Protein AF-A0A4Q3XRR0-F1 (afdb_monomer_lite)

Sequence (64 aa):
MITELSDAQRAVLEPACAREDRSIYPVSAALKGGAVGNVAKSLLKRQLIEEVPADDEHTVWRYG

Structure (mmCIF, N/CA/C/O backbone):
data_AF-A0A4Q3XRR0-F1
#
_entry.id   AF-A0A4Q3XRR0-F1
#
loop_
_atom_site.group_PDB
_atom_site.id
_atom_site.type_symbol
_atom_site.label_atom_id
_atom_site.label_alt_id
_atom_site.label_comp_id
_atom_site.label_asym_id
_atom_site.label_entity_id
_atom_site.label_seq_id
_atom_site.pdbx_PDB_ins_code
_atom_site.Cartn_x
_atom_site.Cartn_y
_atom_site.Cartn_z
_atom_site.occupancy
_at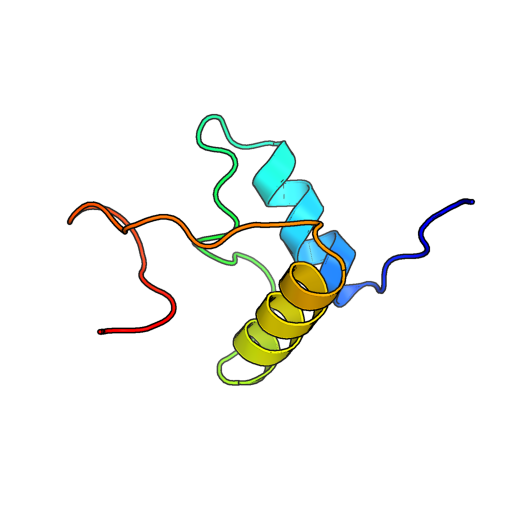om_site.B_iso_or_equiv
_atom_site.auth_seq_id
_atom_site.auth_comp_id
_atom_site.auth_asym_id
_atom_site.auth_atom_id
_atom_site.pdbx_PDB_model_num
ATOM 1 N N . MET A 1 1 ? -5.357 16.630 -14.431 1.00 54.66 1 MET A N 1
ATOM 2 C CA . MET A 1 1 ? -4.140 16.600 -13.590 1.00 54.66 1 MET A CA 1
ATOM 3 C C . MET A 1 1 ? -3.529 15.218 -13.714 1.00 54.66 1 MET A C 1
ATOM 5 O O . MET A 1 1 ? -4.282 14.258 -13.633 1.00 54.66 1 MET A O 1
ATOM 9 N N . I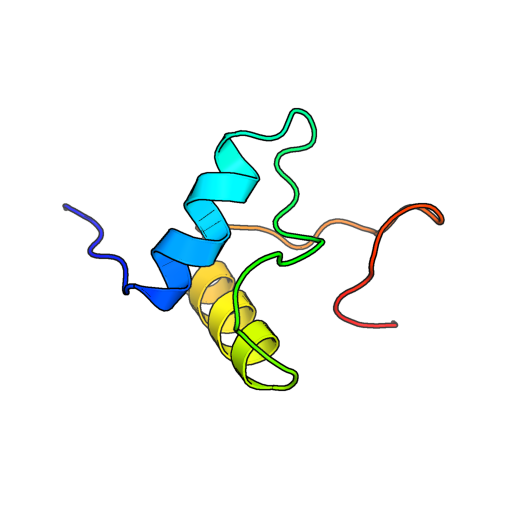LE A 1 2 ? -2.221 15.121 -13.957 1.00 65.44 2 ILE A N 1
ATOM 10 C CA . ILE A 1 2 ? -1.491 13.846 -13.914 1.00 65.44 2 ILE A CA 1
ATOM 11 C C . ILE A 1 2 ? -1.130 13.586 -12.449 1.00 65.44 2 ILE A C 1
ATOM 13 O O . ILE A 1 2 ? -0.626 14.475 -11.764 1.00 65.44 2 ILE A O 1
ATOM 17 N N . THR A 1 3 ? -1.455 12.399 -11.950 1.00 78.88 3 THR A N 1
ATOM 18 C CA . THR A 1 3 ? -1.199 12.002 -10.565 1.00 78.88 3 THR A CA 1
ATOM 19 C C . THR A 1 3 ? 0.172 11.336 -10.497 1.00 78.88 3 THR A C 1
ATOM 21 O O . THR A 1 3 ? 0.298 10.154 -10.801 1.00 78.88 3 THR A O 1
ATOM 24 N N . GLU A 1 4 ? 1.203 12.081 -10.093 1.00 89.94 4 GLU A N 1
ATOM 25 C CA . GLU A 1 4 ? 2.556 11.528 -9.940 1.00 89.94 4 GLU A CA 1
ATOM 26 C C . GLU A 1 4 ? 2.625 10.547 -8.763 1.00 89.94 4 GLU A C 1
ATOM 28 O O . GLU A 1 4 ? 2.246 10.865 -7.630 1.00 89.94 4 GLU A O 1
ATOM 33 N N . LEU A 1 5 ? 3.085 9.326 -9.028 1.00 93.19 5 LEU A N 1
ATOM 34 C CA . LEU A 1 5 ? 3.278 8.280 -8.025 1.00 93.19 5 LEU A CA 1
ATOM 35 C C . LEU A 1 5 ? 4.750 8.229 -7.600 1.00 93.19 5 LEU A C 1
ATOM 37 O O . LEU A 1 5 ? 5.643 8.463 -8.409 1.00 93.19 5 LEU A O 1
ATOM 41 N N . SER A 1 6 ? 5.020 7.896 -6.338 1.00 93.19 6 SER A N 1
ATOM 42 C CA . SER A 1 6 ? 6.369 7.505 -5.919 1.00 93.19 6 SER A CA 1
ATOM 43 C C . SER A 1 6 ? 6.680 6.074 -6.358 1.00 93.19 6 SER A C 1
ATOM 45 O O . SER A 1 6 ? 5.769 5.289 -6.629 1.00 93.19 6 SER A O 1
ATOM 47 N N . ASP A 1 7 ? 7.958 5.696 -6.352 1.00 91.69 7 ASP A N 1
ATOM 48 C CA . ASP A 1 7 ? 8.372 4.327 -6.693 1.00 91.69 7 ASP A CA 1
ATOM 49 C C . ASP A 1 7 ? 7.736 3.289 -5.766 1.00 91.69 7 ASP A C 1
ATOM 51 O O . ASP A 1 7 ? 7.285 2.243 -6.218 1.00 91.69 7 ASP A O 1
ATOM 55 N N . ALA A 1 8 ? 7.596 3.612 -4.477 1.00 91.31 8 ALA A N 1
ATOM 56 C CA . ALA A 1 8 ? 6.923 2.743 -3.517 1.00 91.31 8 ALA A CA 1
ATOM 57 C C . ALA A 1 8 ? 5.416 2.598 -3.801 1.00 91.31 8 ALA A C 1
ATOM 59 O O . ALA A 1 8 ? 4.853 1.534 -3.574 1.00 91.31 8 ALA A O 1
ATOM 60 N N . GLN A 1 9 ? 4.756 3.649 -4.298 1.00 93.31 9 GLN A N 1
ATOM 61 C CA . GLN A 1 9 ? 3.340 3.589 -4.673 1.00 93.31 9 GLN A CA 1
ATOM 62 C C . GLN A 1 9 ? 3.135 2.808 -5.972 1.00 93.31 9 GLN A C 1
ATOM 64 O O . GLN A 1 9 ? 2.219 1.993 -6.037 1.00 93.31 9 GLN A O 1
ATOM 69 N N . ARG A 1 10 ? 4.005 3.006 -6.972 1.00 92.62 10 ARG A N 1
ATOM 70 C CA . ARG A 1 10 ? 4.017 2.206 -8.207 1.00 92.62 10 ARG A CA 1
ATOM 71 C C . ARG A 1 10 ? 4.229 0.728 -7.908 1.00 92.62 10 ARG A C 1
ATOM 73 O O . ARG A 1 10 ? 3.405 -0.085 -8.301 1.00 92.62 10 ARG A O 1
ATOM 80 N N . ALA A 1 11 ? 5.237 0.403 -7.099 1.00 90.69 11 ALA A N 1
ATOM 81 C CA . ALA A 1 11 ? 5.554 -0.972 -6.717 1.00 90.69 11 ALA A CA 1
ATOM 82 C C . ALA A 1 11 ? 4.418 -1.697 -5.968 1.00 90.69 11 ALA A C 1
ATOM 84 O O . ALA A 1 11 ? 4.428 -2.923 -5.897 1.00 90.69 11 ALA A O 1
ATOM 85 N N . VAL A 1 12 ? 3.455 -0.964 -5.396 1.00 91.44 12 VAL A N 1
ATOM 86 C CA . VAL A 1 12 ? 2.243 -1.536 -4.786 1.00 91.44 12 VAL A CA 1
ATOM 87 C C . VAL A 1 12 ? 1.092 -1.616 -5.790 1.00 91.44 12 VAL A C 1
ATOM 89 O O . VAL A 1 12 ? 0.442 -2.653 -5.878 1.00 91.44 12 VAL A O 1
ATOM 92 N N . LEU A 1 13 ? 0.832 -0.547 -6.548 1.00 92.69 13 LEU A N 1
ATOM 93 C CA . LEU A 1 13 ? -0.321 -0.476 -7.451 1.00 92.69 13 LEU A CA 1
ATOM 94 C C . LEU A 1 13 ? -0.149 -1.314 -8.719 1.00 92.69 13 LEU A C 1
ATOM 96 O O . LEU A 1 13 ? -1.111 -1.925 -9.163 1.00 92.69 13 LEU A O 1
ATOM 100 N N . GLU A 1 14 ? 1.050 -1.376 -9.295 1.00 92.19 14 GLU A N 1
ATOM 101 C CA . GLU A 1 14 ? 1.313 -2.153 -10.511 1.00 92.19 14 GLU A CA 1
ATOM 102 C C . GLU A 1 14 ? 0.963 -3.643 -10.357 1.00 92.19 14 GLU A C 1
ATOM 104 O O . GLU A 1 14 ? 0.157 -4.134 -11.151 1.00 92.19 14 GLU A O 1
ATOM 109 N N . PRO A 1 15 ? 1.474 -4.378 -9.344 1.00 91.25 15 PRO A N 1
ATOM 110 C CA . PRO A 1 15 ? 1.095 -5.775 -9.165 1.00 91.25 15 PRO A CA 1
ATOM 111 C C . PRO A 1 15 ? -0.368 -5.933 -8.749 1.00 91.25 15 PRO A C 1
ATOM 113 O O . PRO A 1 15 ? -0.989 -6.906 -9.160 1.00 91.25 15 PRO A O 1
ATOM 116 N N . ALA A 1 16 ? -0.937 -4.996 -7.980 1.00 91.62 16 ALA A N 1
ATOM 117 C CA . ALA A 1 16 ? -2.351 -5.038 -7.614 1.00 91.62 16 ALA A CA 1
ATOM 118 C C . ALA A 1 16 ? -3.246 -4.962 -8.859 1.00 91.62 16 ALA A C 1
ATOM 120 O O . ALA A 1 16 ? -4.099 -5.815 -9.057 1.00 91.62 16 ALA A O 1
ATOM 121 N N . CYS A 1 17 ? -2.990 -4.009 -9.758 1.00 92.88 17 CYS A N 1
ATOM 122 C CA . CYS A 1 17 ? -3.738 -3.856 -11.006 1.00 92.88 17 CYS A CA 1
ATOM 123 C C . CYS A 1 17 ? -3.610 -5.057 -11.955 1.00 92.88 17 CYS A C 1
ATOM 125 O O . CYS A 1 17 ? -4.464 -5.232 -12.820 1.00 92.88 17 CYS A O 1
ATOM 127 N N . ALA A 1 18 ? -2.554 -5.863 -11.821 1.00 92.69 18 ALA A N 1
ATOM 128 C CA . ALA A 1 18 ? -2.355 -7.074 -12.612 1.00 92.69 18 ALA A CA 1
ATOM 129 C C . ALA A 1 18 ? -3.076 -8.313 -12.040 1.00 92.69 18 ALA A C 1
ATOM 131 O O . ALA A 1 18 ? -3.134 -9.337 -12.721 1.00 92.69 18 ALA A O 1
ATOM 132 N N . ARG A 1 19 ? -3.601 -8.250 -10.806 1.00 89.69 19 ARG A N 1
ATOM 133 C CA . ARG A 1 19 ? -4.344 -9.347 -10.167 1.00 89.69 19 ARG A CA 1
ATOM 134 C C . ARG A 1 19 ? -5.828 -9.286 -10.506 1.00 89.69 19 ARG A C 1
ATOM 136 O O . ARG A 1 19 ? -6.388 -8.214 -10.719 1.00 89.69 19 ARG A O 1
ATOM 143 N N . GLU A 1 20 ? -6.468 -10.448 -10.480 1.00 91.31 20 GLU A N 1
ATOM 144 C CA . GLU A 1 20 ? -7.911 -10.580 -10.699 1.00 91.31 20 GLU A CA 1
ATOM 145 C C . GLU A 1 20 ? -8.730 -9.923 -9.575 1.00 91.31 20 GLU A C 1
ATOM 147 O O . GLU A 1 20 ? -9.668 -9.175 -9.846 1.00 91.31 20 GLU A O 1
ATOM 152 N N . ASP A 1 21 ? -8.316 -10.117 -8.319 1.00 89.25 21 ASP A N 1
ATOM 153 C CA . ASP A 1 21 ? -8.944 -9.521 -7.131 1.00 89.25 21 ASP A CA 1
ATOM 154 C C . ASP A 1 21 ? -8.633 -8.023 -6.960 1.00 89.25 21 ASP A C 1
ATOM 156 O O . ASP A 1 21 ? -9.292 -7.320 -6.193 1.00 89.25 21 ASP A O 1
ATOM 160 N N . ARG A 1 22 ? -7.629 -7.521 -7.690 1.00 91.12 22 ARG A N 1
ATOM 161 C CA . ARG A 1 22 ? -7.059 -6.173 -7.571 1.00 91.12 22 ARG A CA 1
ATOM 162 C C . ARG A 1 22 ? -6.616 -5.811 -6.151 1.00 91.12 22 ARG A C 1
ATOM 164 O O . ARG A 1 22 ? -6.499 -4.630 -5.812 1.00 91.12 22 ARG A O 1
ATOM 171 N N . SER A 1 23 ? -6.327 -6.814 -5.326 1.00 90.00 23 SER A N 1
ATOM 172 C CA . SER A 1 23 ? -5.895 -6.603 -3.954 1.00 90.00 23 SER A CA 1
ATOM 173 C C . SER A 1 23 ? -4.474 -6.058 -3.933 1.00 90.00 23 SER A C 1
ATOM 175 O O . SER A 1 23 ? -3.576 -6.547 -4.628 1.00 90.00 23 SER A O 1
ATOM 177 N N . ILE A 1 24 ? -4.232 -5.044 -3.098 1.00 89.25 24 ILE A N 1
ATOM 178 C CA . ILE A 1 24 ? -2.864 -4.575 -2.838 1.00 89.25 24 ILE A CA 1
ATOM 179 C C . ILE A 1 24 ? -2.065 -5.601 -2.030 1.00 89.25 24 ILE A C 1
ATOM 181 O O . ILE A 1 24 ? -0.833 -5.604 -2.082 1.00 89.25 24 ILE A O 1
ATOM 185 N N . TYR A 1 25 ? -2.760 -6.487 -1.314 1.00 86.50 25 TYR A N 1
ATOM 186 C CA . TYR A 1 25 ? -2.164 -7.557 -0.533 1.00 86.50 25 TYR A CA 1
ATOM 187 C C . TYR A 1 25 ? -2.196 -8.896 -1.289 1.00 86.50 25 TYR A C 1
ATOM 189 O O . TYR A 1 25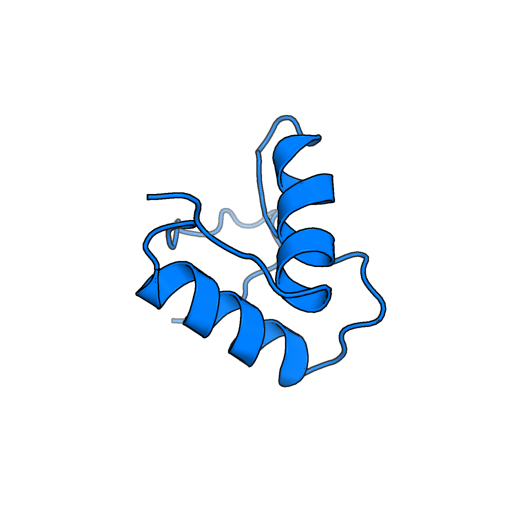 ? -3.116 -9.142 -2.058 1.00 86.50 25 TYR A O 1
ATOM 197 N N . PRO A 1 26 ? -1.199 -9.773 -1.070 1.00 83.69 26 PRO A N 1
ATOM 198 C CA . PRO A 1 26 ? 0.034 -9.518 -0.326 1.00 83.69 26 PRO A CA 1
ATOM 199 C C . PRO A 1 26 ? 0.955 -8.534 -1.074 1.00 83.69 26 PRO A C 1
ATOM 201 O O . PRO A 1 26 ? 1.074 -8.565 -2.303 1.00 83.69 26 PRO A O 1
ATOM 204 N N . VAL A 1 27 ? 1.637 -7.655 -0.331 1.00 81.62 27 VAL A N 1
ATOM 205 C CA . VAL A 1 27 ? 2.627 -6.739 -0.919 1.00 81.62 27 VAL A CA 1
ATOM 206 C C . VAL A 1 27 ? 3.904 -7.530 -1.187 1.00 81.62 27 VAL A C 1
ATOM 208 O O . VAL A 1 27 ? 4.626 -7.889 -0.263 1.00 81.62 27 VAL A O 1
ATOM 211 N N . SER A 1 28 ? 4.164 -7.818 -2.462 1.00 68.56 28 SER A N 1
ATOM 212 C CA . SER A 1 28 ? 5.335 -8.576 -2.927 1.00 68.56 28 SER A CA 1
ATOM 213 C C . SER A 1 28 ? 6.622 -7.742 -2.986 1.00 68.56 28 SER A C 1
ATOM 215 O O . SER A 1 28 ? 7.706 -8.286 -3.190 1.00 68.56 28 SER A O 1
ATOM 217 N N . ALA A 1 29 ? 6.520 -6.422 -2.816 1.00 63.84 29 ALA A N 1
ATOM 218 C CA . ALA A 1 29 ? 7.654 -5.507 -2.868 1.00 63.84 29 ALA A CA 1
ATOM 219 C C . ALA A 1 29 ? 8.558 -5.622 -1.627 1.00 63.84 29 ALA A C 1
ATOM 221 O O . ALA A 1 29 ? 8.109 -5.975 -0.540 1.00 63.84 29 ALA A O 1
ATOM 222 N N . ALA A 1 30 ? 9.821 -5.192 -1.751 1.00 67.75 30 ALA A N 1
ATOM 223 C CA . ALA A 1 30 ? 10.810 -5.106 -0.662 1.00 67.75 30 ALA A CA 1
ATOM 224 C C . ALA A 1 30 ? 10.428 -4.152 0.501 1.00 67.75 30 ALA A C 1
ATOM 226 O O . ALA A 1 30 ? 11.246 -3.869 1.380 1.00 67.75 30 ALA A O 1
ATOM 227 N N . LEU A 1 31 ? 9.196 -3.643 0.517 1.00 74.75 31 LEU A N 1
ATOM 228 C CA . LEU A 1 31 ? 8.635 -2.823 1.578 1.00 74.75 31 LEU A CA 1
ATOM 229 C C . LEU A 1 31 ? 8.351 -3.708 2.795 1.00 74.75 31 LEU A C 1
ATOM 231 O O . LEU A 1 31 ? 7.559 -4.643 2.732 1.00 74.75 31 LEU A O 1
ATOM 235 N N . LYS A 1 32 ? 8.992 -3.404 3.925 1.00 73.75 32 LYS A N 1
ATOM 236 C CA . LYS A 1 32 ? 8.844 -4.177 5.165 1.00 73.75 32 LYS A CA 1
ATOM 237 C C . LYS A 1 32 ? 8.120 -3.376 6.241 1.00 73.75 32 LYS A C 1
ATOM 239 O O . LYS A 1 32 ? 8.353 -2.175 6.399 1.00 73.75 32 LYS A O 1
ATOM 244 N N . GLY A 1 33 ? 7.281 -4.065 7.014 1.00 76.00 33 GLY A N 1
ATOM 245 C CA . GLY A 1 33 ? 6.660 -3.540 8.232 1.00 76.00 33 GLY A CA 1
ATOM 246 C C . GLY A 1 33 ? 5.968 -2.188 8.030 1.00 76.00 33 GLY A C 1
ATOM 247 O O . GLY A 1 33 ? 5.143 -2.021 7.133 1.00 76.00 33 GLY A O 1
ATOM 248 N N . GLY A 1 34 ? 6.324 -1.199 8.856 1.00 81.94 34 GLY A N 1
ATOM 249 C CA . GLY A 1 34 ? 5.683 0.122 8.872 1.00 81.94 34 GLY A CA 1
ATOM 250 C C . GLY A 1 34 ? 5.729 0.897 7.548 1.00 81.94 34 GLY A C 1
ATOM 251 O O . GLY A 1 34 ? 4.863 1.742 7.318 1.00 81.94 34 GLY A O 1
ATOM 252 N N . ALA A 1 35 ? 6.673 0.593 6.649 1.00 86.50 35 ALA A N 1
ATOM 253 C CA . ALA A 1 35 ? 6.749 1.242 5.341 1.00 86.50 35 ALA A CA 1
ATOM 254 C C . ALA A 1 35 ? 5.520 0.927 4.474 1.00 86.50 35 ALA A C 1
ATOM 256 O O . ALA A 1 35 ? 4.946 1.838 3.878 1.00 86.50 35 ALA A O 1
ATOM 257 N N . VAL A 1 36 ? 5.062 -0.331 4.474 1.00 86.06 36 VAL A N 1
ATOM 258 C CA . VAL A 1 36 ? 3.852 -0.752 3.747 1.00 86.06 36 VAL A CA 1
ATOM 259 C C . VAL A 1 36 ? 2.634 0.013 4.258 1.00 86.06 36 VAL A C 1
ATOM 261 O O . VAL A 1 36 ? 1.880 0.584 3.474 1.00 86.06 36 VAL A O 1
ATOM 264 N N . GLY A 1 37 ? 2.489 0.111 5.582 1.00 88.38 37 GLY A N 1
ATOM 265 C CA . GLY A 1 37 ? 1.383 0.844 6.193 1.00 88.38 37 GLY A CA 1
ATOM 266 C C . GLY A 1 37 ? 1.385 2.338 5.858 1.00 88.38 37 GLY A C 1
ATOM 267 O O . GLY A 1 37 ? 0.321 2.926 5.677 1.00 88.38 37 GLY A O 1
ATOM 268 N N . ASN A 1 38 ? 2.554 2.970 5.738 1.00 91.94 38 ASN A N 1
ATOM 269 C CA . ASN A 1 38 ? 2.638 4.377 5.338 1.00 91.94 38 ASN A CA 1
ATOM 270 C C . ASN A 1 38 ? 2.250 4.584 3.870 1.00 91.94 38 ASN A C 1
ATOM 272 O O . ASN A 1 38 ? 1.553 5.551 3.554 1.00 91.94 38 ASN A O 1
ATOM 276 N N . VAL A 1 39 ? 2.653 3.669 2.985 1.00 92.38 39 VAL A N 1
ATOM 277 C CA . VAL A 1 39 ? 2.253 3.702 1.572 1.00 92.38 39 VAL A CA 1
ATOM 278 C C . VAL A 1 39 ? 0.742 3.507 1.442 1.00 92.38 39 VAL A C 1
ATOM 280 O O . VAL A 1 39 ? 0.094 4.337 0.809 1.00 92.38 39 VAL A O 1
ATOM 283 N N . ALA A 1 40 ? 0.162 2.505 2.108 1.00 91.75 40 ALA A N 1
ATOM 284 C CA . ALA A 1 40 ? -1.281 2.259 2.092 1.00 91.75 40 ALA A CA 1
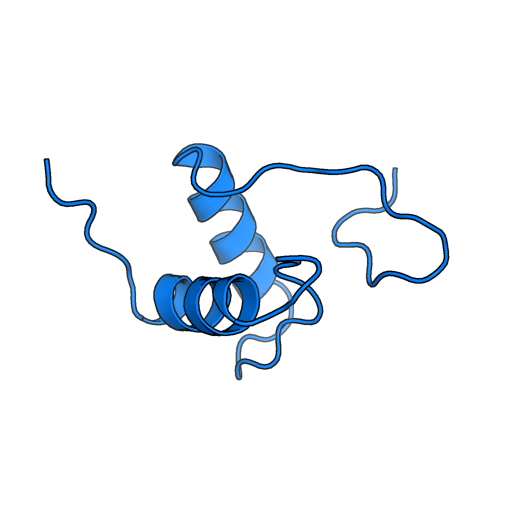ATOM 285 C C . ALA A 1 40 ? -2.084 3.467 2.616 1.00 91.75 40 ALA A C 1
ATOM 287 O O . ALA A 1 40 ? -2.986 3.951 1.934 1.00 91.75 40 ALA A O 1
ATOM 288 N N . LYS A 1 41 ? -1.687 4.066 3.752 1.00 93.25 41 LYS A N 1
ATOM 289 C CA . LYS A 1 41 ? -2.296 5.319 4.256 1.00 93.25 41 LYS A CA 1
ATOM 290 C C . LYS A 1 41 ? -2.219 6.458 3.240 1.00 93.25 41 LYS A C 1
ATOM 292 O O . LYS A 1 41 ? -3.170 7.223 3.089 1.00 93.25 41 LYS A O 1
ATOM 297 N N . SER A 1 42 ? -1.079 6.603 2.565 1.00 95.00 42 SER A N 1
ATOM 298 C CA . SER A 1 42 ? -0.889 7.637 1.548 1.00 95.00 42 SER A CA 1
ATOM 299 C C . SER A 1 42 ? -1.799 7.416 0.335 1.00 95.00 42 SER A C 1
ATOM 301 O O . SER A 1 42 ? -2.384 8.378 -0.158 1.00 95.00 42 SER A O 1
ATOM 303 N N . LEU A 1 43 ? -1.953 6.170 -0.120 1.00 94.38 43 LEU A N 1
ATOM 304 C CA . LEU A 1 43 ? -2.835 5.812 -1.233 1.00 94.38 43 LEU A CA 1
ATOM 305 C C . LEU A 1 43 ? -4.316 6.023 -0.884 1.00 94.38 43 LEU A C 1
ATOM 307 O O . LEU A 1 43 ? -5.034 6.618 -1.687 1.00 94.38 43 LEU A O 1
ATOM 311 N N . LEU A 1 44 ? -4.743 5.652 0.329 1.00 94.56 44 LEU A N 1
ATOM 312 C CA . LEU A 1 44 ? -6.091 5.939 0.837 1.00 94.56 44 LEU A CA 1
ATOM 313 C C . LEU A 1 44 ? -6.388 7.439 0.870 1.00 94.56 44 LEU A C 1
ATOM 315 O O . LEU A 1 44 ? -7.420 7.884 0.379 1.00 94.56 44 LEU A O 1
ATOM 319 N N . LYS A 1 45 ? -5.461 8.251 1.402 1.00 95.25 45 LYS A N 1
ATOM 320 C CA . LYS A 1 45 ? -5.618 9.716 1.446 1.00 95.25 45 LYS A CA 1
ATOM 321 C C . LYS A 1 45 ? -5.811 10.319 0.050 1.00 95.25 45 LYS A C 1
ATOM 323 O O . LYS A 1 45 ? -6.436 11.365 -0.089 1.00 95.25 45 LYS A O 1
ATOM 328 N N . ARG A 1 46 ? -5.251 9.671 -0.972 1.00 94.06 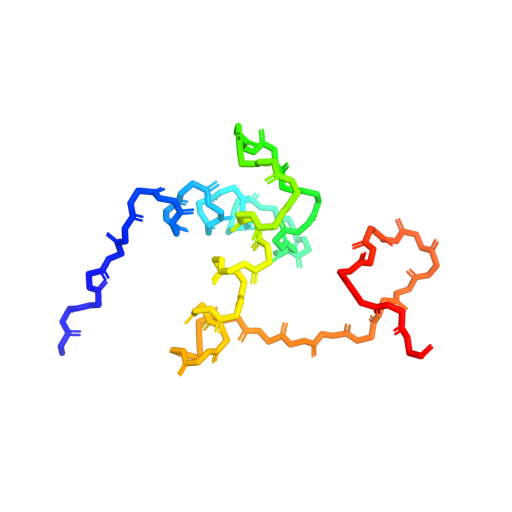46 ARG A N 1
ATOM 329 C CA . ARG A 1 46 ? -5.362 10.065 -2.380 1.00 94.06 46 ARG A CA 1
ATOM 330 C C . ARG A 1 46 ? -6.546 9.419 -3.097 1.00 94.06 46 ARG A C 1
ATOM 332 O O . ARG A 1 46 ? -6.703 9.677 -4.284 1.00 94.06 46 ARG A O 1
ATOM 339 N N . GLN A 1 47 ? -7.336 8.598 -2.401 1.00 94.12 47 GLN A N 1
ATOM 340 C CA . GLN A 1 47 ? -8.475 7.855 -2.946 1.00 94.12 47 GLN A CA 1
ATOM 341 C C . GLN A 1 47 ? -8.091 6.962 -4.137 1.00 94.12 47 GLN A C 1
ATOM 343 O O . GLN A 1 47 ? -8.858 6.792 -5.076 1.00 94.12 47 GLN A O 1
ATOM 348 N N . LEU A 1 48 ? -6.870 6.416 -4.113 1.00 94.31 48 LEU A N 1
ATOM 349 C CA . LEU A 1 48 ? -6.383 5.490 -5.144 1.00 94.31 48 LEU A CA 1
ATOM 350 C C . LEU A 1 48 ? -6.664 4.023 -4.801 1.00 94.31 48 LEU A C 1
ATOM 352 O O . LEU A 1 48 ? -6.549 3.165 -5.669 1.00 94.31 48 LEU A O 1
ATOM 356 N N . ILE A 1 49 ? -6.989 3.749 -3.539 1.00 93.44 49 ILE A N 1
ATOM 357 C CA . ILE A 1 49 ? -7.410 2.449 -3.012 1.00 93.44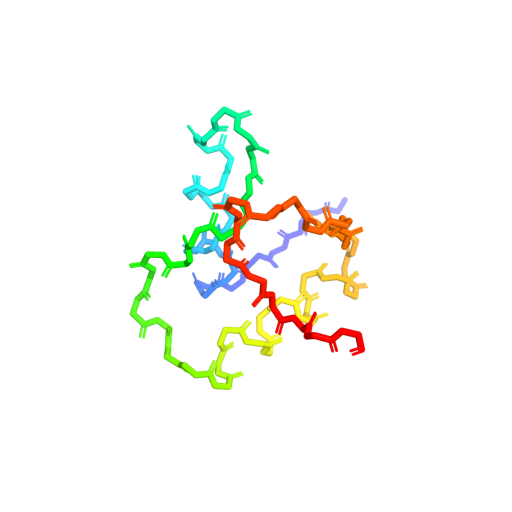 49 ILE A CA 1
ATOM 358 C C . ILE A 1 49 ? -8.521 2.689 -1.986 1.00 93.44 49 ILE A C 1
ATOM 360 O O . ILE A 1 49 ? -8.686 3.821 -1.517 1.00 93.44 49 ILE A O 1
ATOM 364 N N . GLU A 1 50 ? -9.213 1.629 -1.589 1.00 92.88 50 GLU A N 1
ATOM 365 C CA . GLU A 1 50 ? -10.207 1.636 -0.516 1.00 92.88 50 GLU A CA 1
ATOM 366 C C . GLU A 1 50 ? -9.962 0.493 0.478 1.00 92.88 50 GLU A C 1
ATOM 368 O O . GLU A 1 50 ? -9.264 -0.475 0.167 1.00 92.88 50 GLU A O 1
ATOM 373 N N . GLU A 1 51 ? -10.494 0.631 1.694 1.00 90.19 51 GLU A N 1
ATOM 374 C CA . GLU A 1 51 ? -10.519 -0.463 2.666 1.00 90.19 51 GLU A CA 1
ATOM 375 C C . GLU A 1 51 ? -11.740 -1.340 2.381 1.00 90.19 51 GLU A C 1
ATOM 377 O O . GLU A 1 51 ? -12.864 -0.844 2.317 1.00 90.19 51 GLU A O 1
ATOM 382 N N . VAL A 1 52 ? -11.514 -2.643 2.236 1.00 86.75 52 VAL A N 1
ATOM 383 C CA . VAL A 1 52 ? -12.573 -3.648 2.117 1.00 86.75 52 VAL A CA 1
ATOM 384 C C . VAL A 1 52 ? -12.525 -4.571 3.333 1.00 86.75 52 VAL A C 1
ATOM 386 O O . VAL A 1 52 ? -11.429 -4.818 3.853 1.00 86.75 52 VAL A O 1
ATOM 389 N N . PRO A 1 53 ? -13.675 -5.076 3.819 1.00 81.31 53 PRO A N 1
ATOM 390 C CA . PRO A 1 53 ? -13.677 -6.150 4.801 1.00 81.31 53 PRO A CA 1
ATOM 391 C C . PRO A 1 53 ? -12.843 -7.313 4.267 1.00 81.31 53 PRO A C 1
ATOM 393 O O . PRO A 1 53 ? -13.045 -7.741 3.132 1.00 81.31 53 PRO A O 1
ATOM 396 N N . ALA A 1 54 ? -11.894 -7.792 5.067 1.00 73.56 54 ALA A N 1
ATOM 397 C CA . ALA A 1 54 ? -11.186 -9.012 4.722 1.00 73.56 54 ALA A CA 1
ATOM 398 C C . ALA A 1 54 ? -12.147 -10.196 4.867 1.00 73.56 54 ALA A C 1
ATOM 400 O O . ALA A 1 54 ? -12.866 -10.288 5.865 1.00 73.56 54 ALA A O 1
ATOM 401 N N . ASP A 1 55 ? -12.153 -11.084 3.880 1.00 69.12 55 ASP A N 1
ATOM 402 C CA . ASP A 1 55 ? -12.589 -12.457 4.081 1.00 69.12 55 ASP A CA 1
ATOM 403 C C . ASP A 1 55 ? -11.450 -13.249 4.750 1.00 69.12 55 ASP A C 1
ATOM 405 O O . ASP A 1 55 ? -10.287 -12.830 4.767 1.00 69.12 55 ASP A O 1
ATOM 409 N N . ASP A 1 56 ? -11.786 -14.383 5.365 1.00 59.31 56 ASP A N 1
ATOM 410 C CA . ASP A 1 56 ? -10.858 -15.167 6.195 1.00 59.31 56 ASP A CA 1
ATOM 411 C C . ASP A 1 56 ? -9.635 -15.712 5.416 1.00 59.31 56 ASP A C 1
ATOM 413 O O . ASP A 1 56 ? -8.704 -16.257 6.012 1.00 59.31 56 ASP A O 1
ATOM 417 N N . GLU A 1 57 ? -9.607 -15.552 4.088 1.00 61.19 57 GLU A N 1
ATOM 418 C CA . GLU A 1 57 ? -8.565 -16.053 3.187 1.00 61.19 57 GLU A CA 1
ATOM 419 C C . GLU A 1 57 ? -7.514 -14.990 2.808 1.00 61.19 57 GLU A C 1
ATOM 421 O O . GLU A 1 57 ? -6.494 -15.317 2.187 1.00 61.19 57 GLU A O 1
ATOM 426 N N . HIS A 1 58 ? -7.701 -13.720 3.186 1.00 62.88 58 HIS A N 1
ATOM 427 C CA . HIS A 1 58 ? -6.828 -12.620 2.767 1.00 62.88 58 HIS A CA 1
ATOM 428 C C . HIS A 1 58 ? -5.928 -12.054 3.877 1.00 62.88 58 HIS A C 1
ATOM 430 O O . HIS A 1 58 ? -6.268 -11.967 5.054 1.00 62.88 58 HIS A O 1
ATOM 436 N N . THR A 1 59 ? -4.723 -11.619 3.486 1.00 67.06 59 THR A N 1
ATOM 437 C CA . THR A 1 59 ? -3.795 -10.932 4.400 1.00 67.06 59 THR A CA 1
ATOM 438 C C . THR A 1 59 ? -4.374 -9.578 4.817 1.00 67.06 59 THR A C 1
ATOM 440 O O . THR A 1 59 ? -4.488 -8.670 3.996 1.00 67.06 59 THR A O 1
ATOM 443 N N . VAL A 1 60 ? -4.687 -9.430 6.107 1.00 69.31 60 VAL A N 1
ATOM 444 C CA . VAL A 1 60 ? -5.331 -8.234 6.669 1.00 69.31 60 VAL A CA 1
ATOM 445 C C . VAL A 1 60 ? -4.300 -7.171 7.061 1.00 69.31 60 VAL A C 1
ATOM 447 O O . VAL A 1 60 ? -3.283 -7.460 7.693 1.00 69.31 60 VAL A O 1
ATOM 450 N N . TRP A 1 61 ? -4.570 -5.908 6.725 1.00 70.94 61 TRP A N 1
ATOM 451 C CA . TRP A 1 61 ? -3.705 -4.780 7.091 1.00 70.94 61 TRP A CA 1
ATOM 452 C C . TRP A 1 61 ? -3.924 -4.280 8.527 1.00 70.94 61 TRP A C 1
ATOM 454 O O . TRP A 1 61 ? -2.979 -3.842 9.192 1.00 70.94 61 TRP A O 1
ATOM 464 N N . ARG A 1 62 ? -5.167 -4.325 9.012 1.00 66.50 62 ARG A N 1
ATOM 465 C CA . ARG A 1 62 ? -5.569 -3.886 10.351 1.00 66.50 62 ARG A CA 1
ATOM 466 C C . ARG A 1 62 ? -6.628 -4.832 10.900 1.00 66.50 62 ARG A C 1
ATOM 468 O O . ARG A 1 62 ? -7.651 -5.027 10.256 1.00 66.50 62 ARG A O 1
ATOM 475 N N . TYR A 1 63 ? -6.374 -5.391 12.078 1.00 60.31 63 TYR A N 1
ATOM 476 C CA . TYR A 1 63 ? -7.405 -6.072 12.855 1.00 60.31 63 TYR A CA 1
ATOM 477 C C . TYR A 1 63 ? -8.317 -5.011 13.476 1.00 60.31 63 TYR A C 1
ATOM 479 O O . TYR A 1 63 ? -7.813 -3.991 13.963 1.00 60.31 63 TYR A O 1
ATOM 487 N N . GLY A 1 64 ? -9.629 -5.231 13.377 1.00 56.03 64 GLY A N 1
ATOM 488 C CA . GLY A 1 64 ? -10.638 -4.445 14.090 1.00 56.03 64 GLY A CA 1
ATOM 489 C C . GLY A 1 64 ? -10.541 -4.623 15.597 1.00 56.03 64 GLY A C 1
ATOM 490 O O . GLY A 1 64 ? -10.074 -5.700 16.032 1.00 56.03 64 GLY A O 1
#

Foldseek 3Di:
DDDDDDPLLCQQQVVLVVDPNSDSPPRPDPQDDVRNVVSVVVCVVVVVDDDDDDDPPTDDPDDD

Secondary structure (DSSP, 8-state):
---PPPHHHHHHHHHHHTSSS----S--SS--THHHHHHHHHHHHTTSS---PPPTTS--S---

Radius of gyration: 11.66 Å; chains: 1; bounding box: 24×33×28 Å

pLDDT: mean 83.3, std 11.94, range [54.66, 95.25]